Protein AF-A0A2R6J979-F1 (afdb_monomer_lite)

pLDDT: mean 75.67, std 16.42, range [35.34, 96.19]

Foldseek 3Di:
DDPPFDDPPDDPPDDDDADDQDLVVQCVPCVVVVDRPSPDPPPDQEEEDEDAPDAQWDDPPPPAHQKYKYAYPPRDPVRIFIAGSVTHTDDDDDDDGHPDDDDDD

Radius of gyration: 16.22 Å; chains: 1; bounding box: 45×38×42 Å

Structure (mmCIF, N/CA/C/O backbone):
data_AF-A0A2R6J979-F1
#
_entry.id   AF-A0A2R6J979-F1
#
loop_
_atom_site.group_PDB
_atom_site.id
_atom_site.type_symbol
_atom_site.label_atom_id
_atom_site.label_alt_id
_atom_site.label_comp_id
_atom_site.label_asym_id
_atom_site.label_entity_id
_atom_site.label_seq_id
_atom_site.pdbx_PDB_ins_code
_atom_site.Cartn_x
_atom_site.Cartn_y
_atom_site.Cartn_z
_atom_site.occupancy
_atom_site.B_iso_or_equiv
_atom_site.auth_seq_id
_atom_site.auth_comp_id
_atom_site.auth_asym_id
_atom_site.auth_atom_id
_atom_site.pdbx_PDB_model_num
ATOM 1 N N . GLU A 1 1 ? 32.100 -5.884 -16.137 1.00 35.34 1 GLU A N 1
ATOM 2 C CA . GLU A 1 1 ? 31.429 -6.049 -17.437 1.00 35.34 1 GLU A CA 1
ATOM 3 C C . GLU A 1 1 ? 30.036 -6.599 -17.159 1.00 35.34 1 GLU A C 1
ATOM 5 O O . GLU A 1 1 ? 29.922 -7.498 -16.336 1.00 35.34 1 GLU A O 1
ATOM 10 N N . ASP A 1 2 ? 29.029 -5.906 -17.697 1.00 43.53 2 ASP A N 1
ATOM 11 C CA . ASP A 1 2 ? 27.576 -6.146 -17.742 1.00 43.53 2 ASP A CA 1
ATOM 12 C C . ASP A 1 2 ? 26.946 -7.245 -16.869 1.00 43.53 2 ASP A C 1
ATOM 14 O O . ASP A 1 2 ? 26.922 -8.426 -17.211 1.00 43.53 2 ASP A O 1
ATOM 18 N N . GLY A 1 3 ? 26.296 -6.814 -15.783 1.00 42.69 3 GLY A N 1
ATOM 19 C CA . GLY A 1 3 ? 25.218 -7.570 -15.152 1.00 42.69 3 GLY A CA 1
ATOM 20 C C . GLY A 1 3 ? 23.931 -7.347 -15.938 1.00 42.69 3 GLY A C 1
ATOM 21 O O . GLY A 1 3 ? 23.234 -6.359 -15.706 1.00 42.69 3 GLY A O 1
ATOM 22 N N . ALA A 1 4 ? 23.638 -8.234 -16.887 1.00 45.25 4 ALA A N 1
ATOM 23 C CA . ALA A 1 4 ? 22.360 -8.260 -17.585 1.00 45.25 4 ALA A CA 1
ATOM 24 C C . ALA A 1 4 ? 21.223 -8.332 -16.549 1.00 45.25 4 ALA A C 1
ATOM 26 O O . ALA A 1 4 ? 21.076 -9.331 -15.841 1.00 45.25 4 ALA A O 1
ATOM 27 N N . ARG A 1 5 ? 20.447 -7.247 -16.427 1.00 53.09 5 ARG A N 1
ATOM 28 C CA . ARG A 1 5 ? 19.199 -7.232 -15.655 1.00 53.09 5 ARG A CA 1
ATOM 29 C C . ARG A 1 5 ? 18.277 -8.265 -16.291 1.00 53.09 5 ARG A C 1
ATOM 31 O O . ARG A 1 5 ? 17.835 -8.070 -17.417 1.00 53.09 5 ARG A O 1
ATOM 38 N N . SER A 1 6 ? 18.080 -9.382 -15.606 1.00 55.84 6 SER A N 1
ATOM 39 C CA . SER A 1 6 ? 17.148 -10.414 -16.046 1.00 55.84 6 SER A CA 1
ATOM 40 C C . SER A 1 6 ? 15.737 -9.923 -15.747 1.00 55.84 6 SER A C 1
ATOM 42 O O . SER A 1 6 ? 15.490 -9.469 -14.628 1.00 55.84 6 SER A O 1
ATOM 44 N N . ASP A 1 7 ? 14.844 -9.978 -16.734 1.00 62.03 7 ASP A N 1
ATOM 45 C CA . ASP A 1 7 ? 13.416 -9.821 -16.469 1.00 62.03 7 ASP A CA 1
ATOM 46 C C . ASP A 1 7 ? 12.985 -10.904 -15.467 1.00 62.03 7 ASP A C 1
ATOM 48 O O . ASP A 1 7 ? 13.429 -12.053 -15.584 1.00 62.03 7 ASP A O 1
ATOM 52 N N . PRO A 1 8 ? 12.183 -10.554 -14.451 1.00 66.56 8 PRO A N 1
ATOM 53 C CA . PRO A 1 8 ? 11.698 -11.525 -13.486 1.00 66.56 8 PRO A CA 1
ATOM 54 C C . PRO A 1 8 ? 10.818 -12.559 -14.208 1.00 66.56 8 PRO A C 1
ATOM 56 O O . PRO A 1 8 ? 9.928 -12.193 -14.975 1.00 66.56 8 PRO A O 1
ATOM 59 N N . ASP A 1 9 ? 11.080 -13.849 -13.978 1.00 77.38 9 ASP A N 1
ATOM 60 C CA . ASP A 1 9 ? 10.314 -14.966 -14.554 1.00 77.38 9 ASP A CA 1
ATOM 61 C C . ASP A 1 9 ? 8.953 -15.080 -13.852 1.00 77.38 9 ASP A C 1
ATOM 63 O O . ASP A 1 9 ? 8.752 -15.888 -12.944 1.00 77.38 9 ASP A O 1
ATOM 67 N N . LEU A 1 10 ? 8.042 -14.177 -14.216 1.00 78.88 10 LEU A N 1
ATOM 68 C CA . LEU A 1 10 ? 6.693 -14.078 -13.672 1.00 78.88 10 LEU A CA 1
ATOM 69 C C . LEU A 1 10 ? 5.658 -14.429 -14.745 1.00 78.88 10 LEU A C 1
ATOM 71 O O . LEU A 1 10 ? 5.836 -14.075 -15.915 1.00 78.88 10 LEU A O 1
ATOM 75 N N . PRO A 1 11 ? 4.537 -15.072 -14.365 1.00 83.44 11 PRO A N 1
ATOM 76 C CA . PRO A 1 11 ? 3.385 -15.186 -15.246 1.00 83.44 11 PRO A CA 1
ATOM 77 C C . PRO A 1 11 ? 2.987 -13.812 -15.792 1.00 83.44 11 PRO A C 1
ATOM 79 O O . PRO A 1 11 ? 2.967 -12.828 -15.057 1.00 83.44 11 PRO A O 1
ATOM 82 N N . SER A 1 12 ? 2.600 -13.746 -17.067 1.00 77.62 12 SER A N 1
ATOM 83 C CA . SER A 1 12 ? 2.224 -12.482 -17.723 1.00 77.62 12 SER A CA 1
ATOM 84 C C . SER A 1 12 ? 1.045 -11.762 -17.061 1.00 77.62 12 SER A C 1
ATOM 86 O O . SER A 1 12 ? 0.849 -10.574 -17.284 1.00 77.62 12 SER A O 1
ATOM 88 N N . GLU A 1 13 ? 0.242 -12.485 -16.280 1.00 80.19 13 GLU A N 1
ATOM 89 C CA . GLU A 1 13 ? -0.909 -11.947 -15.551 1.00 80.19 13 GLU A CA 1
ATOM 90 C C . GLU A 1 13 ? -0.549 -11.451 -14.142 1.00 80.19 13 GLU A C 1
ATOM 92 O O . GLU A 1 13 ? -1.405 -10.904 -13.452 1.00 80.19 13 GLU A O 1
ATOM 97 N N . THR A 1 14 ? 0.694 -11.640 -13.680 1.00 84.38 14 THR A N 1
ATOM 98 C CA . THR A 1 14 ? 1.125 -11.149 -12.369 1.00 84.38 14 THR A CA 1
ATOM 99 C C . THR A 1 14 ? 1.319 -9.632 -12.422 1.00 84.38 14 THR A C 1
ATOM 101 O O . THR A 1 14 ? 2.196 -9.155 -13.145 1.00 84.38 14 THR A O 1
ATOM 104 N N . PRO A 1 15 ? 0.543 -8.847 -11.652 1.00 83.81 15 PRO A N 1
ATOM 105 C CA . PRO A 1 15 ? 0.675 -7.398 -11.668 1.00 83.81 15 PRO A CA 1
ATOM 106 C C . PRO A 1 15 ? 2.013 -6.968 -11.054 1.00 83.81 15 PRO A C 1
ATOM 108 O O . PRO A 1 15 ? 2.370 -7.384 -9.951 1.00 83.81 15 PRO A O 1
ATOM 111 N N . VAL A 1 16 ? 2.736 -6.090 -11.757 1.00 84.81 16 VAL A N 1
ATOM 112 C CA . VAL A 1 16 ? 3.994 -5.492 -11.288 1.00 84.81 16 VAL A CA 1
ATOM 113 C C . VAL A 1 16 ? 3.779 -4.004 -11.025 1.00 84.81 16 VAL A C 1
ATOM 115 O O . VAL A 1 16 ? 3.422 -3.241 -11.920 1.00 84.81 16 VAL A O 1
ATOM 118 N N . PHE A 1 17 ? 4.020 -3.584 -9.784 1.00 85.19 17 PHE A N 1
ATOM 119 C CA . PHE A 1 17 ? 3.860 -2.200 -9.341 1.00 85.19 17 PHE A CA 1
ATOM 120 C C . PHE A 1 17 ? 5.216 -1.489 -9.344 1.00 85.19 17 PHE A C 1
ATOM 122 O O . PHE A 1 17 ? 6.109 -1.852 -8.581 1.00 85.19 17 PHE A O 1
ATOM 129 N N . THR A 1 18 ? 5.377 -0.480 -10.202 1.00 82.06 18 THR A N 1
ATOM 130 C CA . THR A 1 18 ? 6.663 0.214 -10.414 1.00 82.06 18 THR A CA 1
ATOM 131 C C . THR A 1 18 ? 6.646 1.692 -10.035 1.00 82.06 18 THR A C 1
ATOM 133 O O . THR A 1 18 ? 7.681 2.233 -9.648 1.00 82.06 18 THR A O 1
ATOM 136 N N . HIS A 1 19 ? 5.482 2.338 -10.112 1.00 77.62 19 HIS A N 1
ATOM 137 C CA . HIS A 1 19 ? 5.323 3.772 -9.901 1.00 77.62 19 HIS A CA 1
ATOM 138 C C . HIS A 1 19 ? 4.336 4.066 -8.776 1.00 77.62 19 HIS A C 1
ATOM 140 O O . HIS A 1 19 ? 3.313 3.399 -8.629 1.00 77.62 19 HIS A O 1
ATOM 146 N N . PHE A 1 20 ? 4.637 5.116 -8.015 1.00 75.75 20 PHE A N 1
ATOM 147 C CA . PHE A 1 20 ? 3.724 5.710 -7.048 1.00 75.75 20 PHE A CA 1
ATOM 148 C C . PHE A 1 20 ? 3.302 7.087 -7.546 1.00 75.75 20 PHE A C 1
ATOM 150 O O . PHE A 1 20 ? 4.145 7.955 -7.774 1.00 75.75 20 PHE A O 1
ATOM 157 N N . TYR A 1 21 ? 1.994 7.292 -7.675 1.00 71.81 21 TYR A N 1
ATOM 158 C CA . TYR A 1 21 ? 1.415 8.602 -7.947 1.00 71.81 21 TYR A CA 1
ATOM 159 C C . TYR A 1 21 ? 0.912 9.191 -6.633 1.00 71.81 21 TYR A C 1
ATOM 161 O O . TYR A 1 21 ? 0.051 8.614 -5.970 1.00 71.81 21 TYR A O 1
ATOM 169 N N . PHE A 1 22 ? 1.471 10.334 -6.237 1.00 67.00 22 PHE A N 1
ATOM 170 C CA . PHE A 1 22 ? 0.987 11.067 -5.075 1.00 67.00 22 PHE A CA 1
ATOM 171 C C . PHE A 1 22 ? -0.185 11.957 -5.504 1.00 67.00 22 PHE A C 1
ATOM 173 O O . PHE A 1 22 ? 0.020 12.851 -6.329 1.00 67.00 22 PHE A O 1
ATOM 180 N N . PRO A 1 23 ? -1.389 11.790 -4.930 1.00 60.72 23 PRO A N 1
ATOM 181 C CA . PRO A 1 23 ? -2.559 12.590 -5.307 1.00 60.72 23 PRO A CA 1
ATOM 182 C C . PRO A 1 23 ? -2.377 14.091 -5.010 1.00 60.72 23 PRO A C 1
ATOM 184 O O . PRO A 1 23 ? -3.053 14.943 -5.593 1.00 60.72 23 PRO A O 1
ATOM 187 N N . GLU A 1 24 ? -1.428 14.448 -4.136 1.00 57.62 24 GLU A N 1
ATOM 188 C CA . GLU A 1 24 ? -1.070 15.840 -3.847 1.00 57.62 24 GLU A CA 1
ATOM 189 C C . GLU A 1 24 ? -0.427 16.560 -5.045 1.00 57.62 24 GLU A C 1
ATOM 191 O O . GLU A 1 24 ? -0.627 17.762 -5.227 1.00 57.62 24 GLU A O 1
ATOM 196 N N . ALA A 1 25 ? 0.259 15.826 -5.928 1.00 54.03 25 ALA A N 1
ATOM 197 C CA . ALA A 1 25 ? 0.861 16.385 -7.138 1.00 54.03 25 ALA A CA 1
ATOM 198 C C . ALA A 1 25 ? -0.188 16.894 -8.154 1.00 54.03 25 ALA A C 1
ATOM 200 O O . ALA A 1 25 ? 0.146 17.684 -9.036 1.00 54.03 25 ALA A O 1
ATOM 201 N N . GLY A 1 26 ? -1.460 16.493 -8.010 1.00 49.88 26 GLY A N 1
ATOM 202 C CA . GLY A 1 26 ? -2.589 16.913 -8.848 1.00 49.88 26 GLY A CA 1
ATOM 203 C C . GLY A 1 26 ? -3.529 17.953 -8.222 1.00 49.88 26 GLY A C 1
ATOM 204 O O . GLY A 1 26 ? -4.513 18.326 -8.862 1.00 49.88 26 GLY A O 1
ATOM 205 N N . GLN A 1 27 ? -3.268 18.444 -7.001 1.00 50.53 27 GLN A N 1
ATOM 206 C CA . GLN A 1 27 ? -4.233 19.274 -6.245 1.00 50.53 27 GLN A CA 1
ATOM 207 C C . GLN A 1 27 ? -4.597 20.591 -6.934 1.00 50.53 27 GLN A C 1
ATOM 209 O O . GLN A 1 27 ? -5.737 21.051 -6.847 1.00 50.53 27 GLN A O 1
ATOM 214 N N . SER A 1 28 ? -3.659 21.175 -7.681 1.00 52.06 28 SER A N 1
ATOM 215 C CA . SER A 1 28 ? -3.923 22.368 -8.493 1.00 52.06 28 SER A CA 1
ATOM 216 C C . SER A 1 28 ? -4.974 22.117 -9.582 1.00 52.06 28 SER A C 1
ATOM 218 O O . SER A 1 28 ? -5.677 23.042 -9.978 1.00 52.06 28 SER A O 1
ATOM 220 N N . VAL A 1 29 ? -5.106 20.873 -10.053 1.00 52.41 29 VAL A N 1
ATOM 221 C CA . VAL A 1 29 ? -6.039 20.470 -11.114 1.00 52.41 29 VAL A CA 1
ATOM 222 C C . VAL A 1 29 ? -7.355 19.964 -10.509 1.00 52.41 29 VAL A C 1
ATOM 224 O O . VAL A 1 29 ? -8.431 20.365 -10.952 1.00 52.41 29 VAL A O 1
ATOM 227 N N . SER A 1 30 ? -7.301 19.173 -9.432 1.00 53.28 30 SER A N 1
ATOM 228 C CA . SER A 1 30 ? -8.506 18.667 -8.755 1.00 53.28 30 SER A CA 1
ATOM 229 C C . SER A 1 30 ? -9.339 19.770 -8.093 1.00 53.28 30 SER A C 1
ATOM 231 O O . SER A 1 30 ? -10.564 19.681 -8.089 1.00 53.28 30 SER A O 1
ATOM 233 N N . THR A 1 31 ? -8.714 20.857 -7.624 1.00 56.66 31 THR A N 1
ATOM 234 C CA . THR A 1 31 ? -9.418 22.017 -7.040 1.00 56.66 31 THR A CA 1
ATOM 235 C C . THR A 1 31 ? -10.337 22.721 -8.048 1.00 56.66 31 THR A C 1
ATOM 237 O O . THR A 1 31 ? -11.361 23.282 -7.666 1.00 56.66 31 THR A O 1
ATOM 240 N N . VAL A 1 32 ? -9.997 22.689 -9.341 1.00 57.38 32 VAL A N 1
ATOM 241 C CA . VAL A 1 32 ? -10.775 23.355 -10.401 1.00 57.38 32 VAL A CA 1
ATOM 242 C C . VAL A 1 32 ? -11.860 22.439 -10.964 1.00 57.38 32 VAL A C 1
ATOM 244 O O . VAL A 1 32 ? -12.964 22.901 -11.246 1.00 57.38 32 VAL A O 1
ATOM 247 N N . PHE A 1 33 ? -11.561 21.147 -11.119 1.00 56.50 33 PHE A N 1
ATOM 248 C CA . PHE A 1 33 ? -12.455 20.197 -11.791 1.00 56.50 33 PHE A CA 1
ATOM 249 C C . PHE A 1 33 ? -13.232 19.278 -10.836 1.00 56.50 33 PHE A C 1
ATOM 251 O O . PHE A 1 33 ? -14.122 18.560 -11.281 1.00 56.50 33 PHE A O 1
ATOM 258 N N . GLY A 1 34 ? -12.929 19.291 -9.534 1.00 54.22 34 GLY A N 1
ATOM 259 C CA . GLY A 1 34 ? -13.603 18.469 -8.522 1.00 54.22 34 GLY A CA 1
ATOM 260 C C . GLY A 1 34 ? -13.335 16.962 -8.642 1.00 54.22 34 GLY A C 1
ATOM 261 O O . GLY A 1 34 ? -14.035 16.173 -8.014 1.00 54.22 34 GLY A O 1
ATOM 262 N N . MET A 1 35 ? -12.348 16.559 -9.447 1.00 56.19 35 MET A N 1
ATOM 263 C CA . MET A 1 35 ? -11.974 15.166 -9.714 1.00 56.19 35 MET A CA 1
ATOM 264 C C . MET A 1 35 ? -10.447 15.004 -9.683 1.00 56.19 35 MET A C 1
ATOM 266 O O . MET A 1 35 ? -9.724 15.926 -10.064 1.00 56.19 35 MET A O 1
ATOM 270 N N . ASP A 1 36 ? -9.946 13.857 -9.210 1.00 59.12 36 ASP A N 1
ATOM 271 C CA . ASP A 1 36 ? -8.509 13.556 -9.238 1.00 59.12 36 ASP A CA 1
ATOM 272 C C . ASP A 1 36 ? -8.067 13.283 -10.682 1.00 59.12 36 ASP A C 1
ATOM 274 O O . ASP A 1 36 ? -8.444 12.280 -11.283 1.00 59.12 36 ASP A O 1
ATOM 278 N N . LEU A 1 37 ? -7.312 14.228 -11.243 1.00 55.28 37 LEU A N 1
ATOM 279 C CA . LEU A 1 37 ? -6.723 14.160 -12.584 1.00 55.28 37 LEU A CA 1
ATOM 280 C C . LEU A 1 37 ? -5.206 13.929 -12.538 1.00 55.28 37 LEU A C 1
ATOM 282 O O . LEU A 1 37 ? -4.576 13.836 -13.588 1.00 55.28 37 LEU A O 1
ATOM 286 N N . GLY A 1 38 ? -4.611 13.899 -11.338 1.00 56.56 38 GLY A N 1
ATOM 287 C CA . GLY A 1 38 ? -3.179 13.655 -11.148 1.00 56.56 38 GLY A CA 1
ATOM 288 C C . GLY A 1 38 ? -2.842 12.167 -11.148 1.00 56.56 38 GLY A C 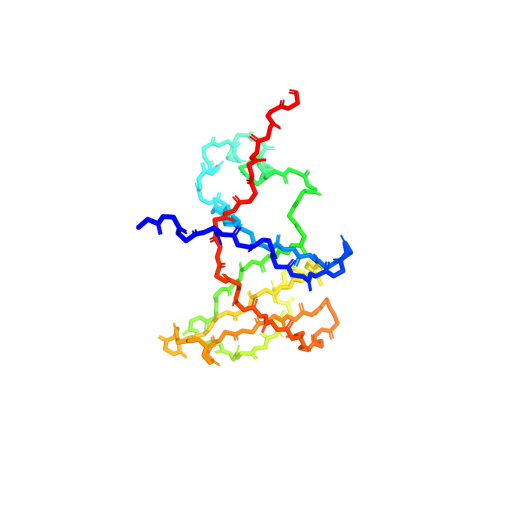1
ATOM 289 O O . GLY A 1 38 ? -1.738 11.784 -11.530 1.00 56.56 38 GLY A O 1
ATOM 290 N N . THR A 1 39 ? -3.809 11.334 -10.767 1.00 61.34 39 THR A N 1
ATOM 291 C CA . THR A 1 39 ? -3.735 9.880 -10.900 1.00 61.34 39 THR A CA 1
ATOM 292 C C . THR A 1 39 ? -4.219 9.467 -12.298 1.00 61.34 39 THR A C 1
ATOM 294 O O . THR A 1 39 ? -5.344 9.814 -12.667 1.00 61.34 39 THR A O 1
ATOM 297 N N . PRO A 1 40 ? -3.426 8.725 -13.0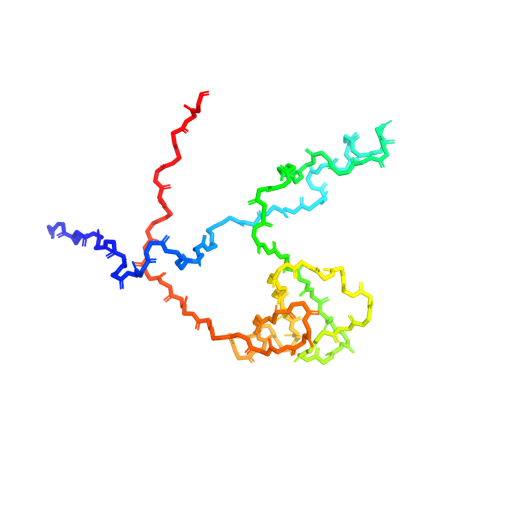97 1.00 59.31 40 PRO A N 1
ATOM 298 C CA . PRO A 1 40 ? -3.869 8.225 -14.398 1.00 59.31 40 PRO A CA 1
ATOM 299 C C . PRO A 1 40 ? -5.185 7.438 -14.282 1.00 59.31 40 PRO A C 1
ATOM 301 O O . PRO A 1 40 ? -5.255 6.406 -13.609 1.00 59.31 40 PRO A O 1
ATOM 304 N N . ALA A 1 41 ? -6.245 7.943 -14.920 1.00 49.69 41 ALA A N 1
ATOM 305 C CA . ALA A 1 41 ? -7.598 7.413 -14.767 1.00 49.69 41 ALA A CA 1
ATOM 306 C C . ALA A 1 41 ? -7.674 5.930 -15.167 1.00 49.69 41 ALA A C 1
ATOM 308 O O . ALA A 1 41 ? -7.385 5.575 -16.307 1.00 49.69 41 ALA A O 1
ATOM 309 N N . GLY A 1 42 ? -8.080 5.070 -14.227 1.00 53.41 42 GLY A N 1
ATOM 310 C CA . GLY A 1 42 ? -8.301 3.640 -14.468 1.00 53.41 42 GLY A CA 1
ATOM 311 C C . GLY A 1 42 ? -7.042 2.790 -14.676 1.00 53.41 42 GLY A C 1
ATOM 312 O O . GLY A 1 42 ? -7.184 1.629 -15.042 1.00 53.41 42 GLY A O 1
ATOM 313 N N . GLN A 1 43 ? -5.833 3.326 -14.458 1.00 55.31 43 GLN A N 1
ATOM 314 C CA . GLN A 1 43 ? -4.585 2.605 -14.769 1.00 55.31 43 GLN A CA 1
ATOM 315 C C . GLN A 1 43 ? -3.834 2.066 -13.547 1.00 55.31 43 GLN A C 1
ATOM 317 O O . GLN A 1 43 ? -2.891 1.286 -13.688 1.00 55.31 43 GLN A O 1
ATOM 322 N N . THR A 1 44 ? -4.215 2.460 -12.333 1.00 67.31 44 THR A N 1
ATOM 323 C CA . THR A 1 44 ? -3.529 1.975 -11.134 1.00 67.31 44 THR A CA 1
ATOM 324 C C . THR A 1 44 ? -4.210 0.708 -10.631 1.00 67.31 44 THR A C 1
ATOM 326 O O . THR A 1 44 ? -5.298 0.759 -10.060 1.00 67.31 44 THR A O 1
ATOM 329 N N . HIS A 1 45 ? -3.540 -0.431 -10.801 1.00 74.31 45 HIS A N 1
ATOM 330 C CA . HIS A 1 45 ? -3.984 -1.751 -10.328 1.00 74.31 45 HIS A CA 1
ATOM 331 C C . HIS A 1 45 ? -4.070 -1.854 -8.790 1.00 74.31 45 HIS A C 1
ATOM 333 O O . HIS A 1 45 ? -4.471 -2.878 -8.243 1.00 74.31 45 HIS A O 1
ATOM 339 N N . GLY A 1 46 ? -3.688 -0.799 -8.067 1.00 83.56 46 GLY A N 1
ATOM 340 C CA . GLY A 1 46 ? -3.734 -0.769 -6.619 1.00 83.56 46 GLY A CA 1
ATOM 341 C C . GLY A 1 46 ? -3.500 0.616 -6.037 1.00 83.56 46 GLY A C 1
ATOM 342 O O . GLY A 1 46 ? -3.131 1.555 -6.744 1.00 83.56 46 GLY A O 1
ATOM 343 N N . ARG A 1 47 ? -3.738 0.728 -4.731 1.00 85.44 47 ARG A N 1
ATOM 344 C CA . ARG A 1 47 ? -3.650 1.970 -3.959 1.00 85.44 47 ARG A CA 1
ATOM 345 C C . ARG A 1 47 ? -2.756 1.778 -2.747 1.00 85.44 47 ARG A C 1
ATOM 347 O O . ARG A 1 47 ? -2.752 0.708 -2.159 1.00 85.44 47 ARG A O 1
ATOM 354 N N . PHE A 1 48 ? -2.035 2.818 -2.353 1.00 87.56 48 PHE A N 1
ATOM 355 C CA . PHE A 1 48 ? -1.246 2.817 -1.125 1.00 87.56 48 PHE A CA 1
ATOM 356 C C . PHE A 1 48 ? -1.884 3.721 -0.077 1.00 87.56 48 PHE A C 1
ATOM 358 O O . PHE A 1 48 ? -2.280 4.849 -0.380 1.00 87.56 48 PHE A O 1
ATOM 365 N N . VAL A 1 49 ? -1.964 3.224 1.153 1.00 88.81 49 VAL A N 1
ATOM 366 C CA . VAL A 1 49 ? -2.437 3.956 2.324 1.00 88.81 49 VAL A CA 1
ATOM 367 C C . VAL A 1 49 ? -1.454 3.780 3.478 1.00 88.81 49 VAL A C 1
ATOM 369 O O . VAL A 1 49 ? -0.840 2.730 3.663 1.00 88.81 49 VAL A O 1
ATOM 372 N N . SER A 1 50 ? -1.314 4.834 4.271 1.00 90.00 50 SER A N 1
ATOM 373 C CA . SER A 1 50 ? -0.556 4.801 5.518 1.00 90.00 50 SER A CA 1
ATOM 374 C C . SER A 1 50 ? -1.530 4.867 6.679 1.00 90.00 50 SER A C 1
ATOM 376 O O . SER A 1 50 ? -2.426 5.710 6.669 1.00 90.00 50 SER A O 1
ATOM 378 N N . HIS A 1 51 ? -1.329 4.026 7.691 1.00 93.56 51 HIS A N 1
ATOM 379 C CA . HIS A 1 51 ? -2.106 4.000 8.930 1.00 93.56 51 HIS A CA 1
ATOM 380 C C . HIS A 1 51 ? -1.190 4.410 10.099 1.00 93.56 51 HIS A C 1
ATOM 382 O O . HIS A 1 51 ? -0.692 3.555 10.828 1.00 93.56 51 HIS A O 1
ATOM 388 N N . PRO A 1 52 ? -0.915 5.715 10.320 1.00 92.12 52 PRO A N 1
ATOM 389 C CA . PRO A 1 52 ? 0.103 6.143 11.285 1.00 92.12 52 PRO A CA 1
ATOM 390 C C . PRO A 1 52 ? -0.279 5.875 12.747 1.00 92.12 52 PRO A C 1
ATOM 392 O O . PRO A 1 52 ? 0.580 5.901 13.623 1.00 92.12 52 PRO A O 1
ATOM 395 N N . GLN A 1 53 ? -1.566 5.655 13.018 1.00 91.56 53 GLN A N 1
ATOM 396 C CA . GLN A 1 53 ? -2.109 5.291 14.330 1.00 91.56 53 GLN A CA 1
ATOM 397 C C . GLN A 1 53 ? -2.979 4.025 14.265 1.00 91.56 53 GLN A C 1
ATOM 399 O O . GLN A 1 53 ? -3.727 3.759 15.202 1.00 91.56 53 GLN A O 1
ATOM 404 N N . GLY A 1 54 ? -2.936 3.294 13.148 1.00 86.31 54 GLY A N 1
ATOM 405 C CA . GLY A 1 54 ? -3.786 2.132 12.903 1.00 86.31 54 GLY A CA 1
ATOM 406 C C . GLY A 1 54 ? -3.003 0.825 12.858 1.00 86.31 54 GLY A C 1
ATOM 407 O O . GLY A 1 54 ? -1.787 0.796 13.044 1.00 86.31 54 GLY A O 1
ATOM 408 N N . GLU A 1 55 ? -3.734 -0.254 12.616 1.00 92.06 55 GLU A N 1
ATOM 409 C CA . GLU A 1 55 ? -3.202 -1.611 12.509 1.00 92.06 55 GLU A CA 1
ATOM 410 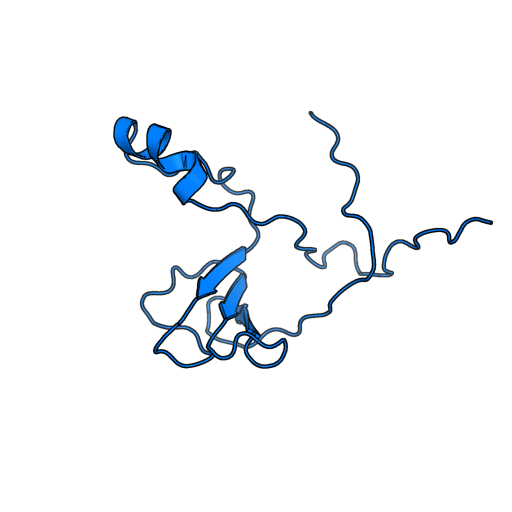C C . GLU A 1 55 ? -2.834 -1.938 11.052 1.00 92.06 55 GLU A C 1
ATOM 412 O O . GLU A 1 55 ? -3.268 -1.254 10.118 1.00 92.06 55 GLU A O 1
ATOM 417 N N . LEU A 1 56 ? -1.997 -2.966 10.859 1.00 94.25 56 LEU A N 1
ATOM 418 C CA . LEU A 1 56 ? -1.610 -3.464 9.534 1.00 94.25 56 LEU A CA 1
ATOM 419 C C . LEU A 1 56 ? -2.747 -4.318 8.955 1.00 94.25 56 LEU A C 1
ATOM 421 O O . LEU A 1 56 ? -2.643 -5.536 8.847 1.00 94.25 56 LEU A O 1
ATOM 425 N N . GLU A 1 57 ? -3.857 -3.662 8.640 1.00 92.81 57 GLU A N 1
ATOM 426 C CA . GLU A 1 57 ? -5.078 -4.250 8.097 1.00 92.81 57 GLU A CA 1
ATOM 427 C C . GLU A 1 57 ? -5.856 -3.207 7.287 1.00 92.81 57 GLU A C 1
ATOM 429 O O . GLU A 1 57 ? -5.570 -2.010 7.365 1.00 92.81 57 GLU A O 1
ATOM 434 N N . LEU A 1 58 ? -6.874 -3.654 6.546 1.00 91.50 58 LEU A N 1
ATOM 435 C CA . LEU A 1 58 ? -7.806 -2.734 5.898 1.00 91.50 58 LEU A CA 1
ATOM 436 C C . LEU A 1 58 ? -8.783 -2.130 6.906 1.00 91.50 58 LEU A C 1
ATOM 438 O O . LEU A 1 58 ? -9.514 -2.832 7.605 1.00 91.50 58 LEU A O 1
ATOM 442 N N . ALA A 1 59 ? -8.875 -0.808 6.897 1.00 88.25 59 ALA A N 1
ATOM 443 C CA . ALA A 1 59 ? -9.920 -0.056 7.558 1.00 88.25 59 ALA A CA 1
ATOM 444 C C . ALA A 1 59 ? -11.123 0.141 6.624 1.00 88.25 59 ALA A C 1
ATOM 446 O O . ALA A 1 59 ? -11.020 0.196 5.404 1.00 88.25 59 ALA A O 1
ATOM 447 N N . ARG A 1 60 ? -12.309 0.350 7.205 1.00 84.38 60 ARG A N 1
ATOM 448 C CA . ARG A 1 60 ? -13.534 0.655 6.432 1.00 84.38 60 ARG A CA 1
ATOM 449 C C . ARG A 1 60 ? -13.439 1.939 5.607 1.00 84.38 60 ARG A C 1
ATOM 451 O O . ARG A 1 60 ? -14.246 2.146 4.707 1.00 84.38 60 ARG A O 1
ATOM 458 N N . THR A 1 61 ? -12.539 2.833 5.996 1.00 81.44 61 THR A N 1
ATOM 459 C CA . THR A 1 61 ? -12.264 4.094 5.305 1.00 81.44 61 THR A CA 1
ATOM 460 C C . THR A 1 61 ? -11.315 3.924 4.131 1.00 81.44 61 THR A C 1
ATOM 462 O O . THR A 1 61 ? -11.135 4.877 3.3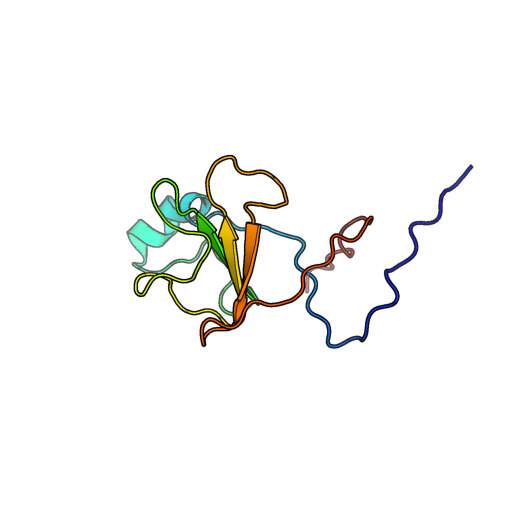75 1.00 81.44 61 THR A O 1
ATOM 465 N N . ASP A 1 62 ? -10.723 2.743 3.974 1.00 81.06 62 ASP A N 1
ATOM 466 C CA . ASP A 1 62 ? -9.849 2.462 2.852 1.00 81.06 62 ASP A CA 1
ATOM 467 C C . ASP A 1 62 ? -10.722 2.270 1.621 1.00 81.06 62 ASP A C 1
ATOM 469 O O . ASP A 1 62 ? -11.609 1.419 1.571 1.00 81.06 62 ASP A O 1
ATOM 473 N N . ASP A 1 63 ? -10.505 3.122 0.629 1.00 67.12 63 ASP A N 1
ATOM 474 C CA . ASP A 1 63 ? -11.138 2.993 -0.672 1.00 67.12 63 ASP A CA 1
ATOM 475 C C . ASP A 1 63 ? -10.637 1.705 -1.342 1.00 67.12 63 ASP A C 1
ATOM 477 O O . ASP A 1 63 ? -9.464 1.598 -1.721 1.00 67.12 63 ASP A O 1
ATOM 481 N N . LEU A 1 64 ? -11.520 0.709 -1.428 1.00 72.19 64 LEU A N 1
ATOM 482 C CA . LEU A 1 64 ? -11.182 -0.677 -1.749 1.00 72.19 64 LEU A CA 1
ATOM 483 C C . LEU A 1 64 ? -10.880 -0.859 -3.244 1.00 72.19 64 LEU A C 1
ATOM 485 O O . LEU A 1 64 ? -11.729 -1.289 -4.030 1.00 72.19 64 LEU A O 1
ATOM 489 N N . HIS A 1 65 ? -9.635 -0.560 -3.620 1.00 79.25 65 HIS A N 1
ATOM 490 C CA . HIS A 1 65 ? -9.051 -0.941 -4.907 1.00 79.25 65 HIS A CA 1
ATOM 491 C C . HIS A 1 65 ? -8.868 -2.465 -4.991 1.00 79.25 65 HIS A C 1
ATOM 493 O O . HIS A 1 65 ? -9.009 -3.179 -3.998 1.00 79.25 65 HIS A O 1
ATOM 499 N N . GLU A 1 66 ? -8.566 -2.987 -6.185 1.00 83.38 66 GLU A N 1
ATOM 500 C CA . GLU A 1 66 ? -8.301 -4.422 -6.360 1.00 83.38 66 GLU A CA 1
ATOM 501 C C . GLU A 1 66 ? -7.192 -4.915 -5.425 1.00 83.38 66 GLU A C 1
ATOM 503 O O . GLU A 1 66 ? -7.384 -5.925 -4.746 1.00 83.38 66 GLU A O 1
ATOM 508 N N . VAL A 1 67 ? -6.105 -4.144 -5.333 1.00 89.12 67 VAL A N 1
ATOM 509 C CA . VAL A 1 67 ? -5.029 -4.320 -4.358 1.00 89.12 67 VAL A CA 1
ATOM 510 C C . VAL A 1 67 ? -4.851 -3.031 -3.558 1.00 89.12 67 VAL A C 1
ATOM 512 O O . VAL A 1 67 ? -4.719 -1.947 -4.126 1.00 89.12 67 VAL A O 1
ATOM 515 N N . VAL A 1 68 ? -4.814 -3.131 -2.234 1.00 90.31 68 VAL A N 1
ATOM 516 C CA . VAL A 1 68 ? -4.502 -2.017 -1.335 1.00 90.31 68 VAL A CA 1
ATOM 517 C C . VAL A 1 68 ? -3.258 -2.367 -0.530 1.00 90.31 68 VAL A C 1
ATOM 519 O O . VAL A 1 68 ? -3.223 -3.357 0.194 1.00 90.31 68 VAL A O 1
ATOM 522 N N . PHE A 1 69 ? -2.228 -1.547 -0.669 1.00 92.25 69 PHE A N 1
ATOM 523 C CA . PHE A 1 69 ? -1.018 -1.595 0.129 1.00 92.25 69 PHE A CA 1
ATOM 524 C C . PHE A 1 69 ? -1.204 -0.752 1.387 1.00 92.25 69 PHE A C 1
ATOM 526 O O . PHE A 1 69 ? -1.486 0.441 1.288 1.00 92.25 69 PHE A O 1
ATOM 533 N N . VAL A 1 70 ? -1.006 -1.358 2.553 1.00 94.12 70 VAL A N 1
ATOM 534 C CA . VAL A 1 70 ? -1.059 -0.682 3.851 1.00 94.12 70 VAL A CA 1
ATOM 535 C C . VAL A 1 70 ? 0.339 -0.677 4.443 1.00 94.12 70 VAL A C 1
ATOM 537 O O . VAL A 1 70 ? 1.001 -1.715 4.500 1.00 94.12 70 VAL A O 1
ATOM 540 N N . ALA A 1 71 ? 0.779 0.485 4.908 1.00 94.62 71 ALA A N 1
ATOM 541 C CA . ALA A 1 71 ? 1.964 0.611 5.741 1.00 94.62 71 ALA A CA 1
ATOM 542 C C . ALA A 1 71 ? 1.591 1.181 7.116 1.00 94.62 71 ALA A C 1
ATOM 544 O O . ALA A 1 71 ? 0.719 2.050 7.224 1.00 94.62 71 ALA A O 1
ATOM 545 N N . VAL A 1 72 ? 2.287 0.732 8.159 1.00 96.19 72 VAL A N 1
ATOM 546 C CA . VAL A 1 72 ? 2.165 1.239 9.538 1.00 96.19 72 VAL A CA 1
ATOM 547 C C . VAL A 1 72 ? 3.545 1.562 10.120 1.00 96.19 72 VAL A C 1
ATOM 549 O O . VAL A 1 72 ? 4.547 1.016 9.649 1.00 96.19 72 VAL A O 1
ATOM 552 N N . PRO A 1 73 ? 3.650 2.414 11.160 1.00 93.81 73 PRO A N 1
ATOM 553 C CA . PRO A 1 73 ? 4.891 2.551 11.914 1.00 93.81 73 PRO A CA 1
ATOM 554 C C . PRO A 1 73 ? 5.361 1.188 12.452 1.00 93.81 73 PRO A C 1
ATOM 556 O O . PRO A 1 73 ? 4.524 0.391 12.876 1.00 93.81 73 PRO A O 1
ATOM 559 N N . PRO A 1 74 ? 6.678 0.922 12.513 1.00 94.56 74 PRO A N 1
ATOM 560 C CA . PRO A 1 74 ? 7.801 1.830 12.246 1.00 94.56 74 PRO A CA 1
ATOM 561 C C . PRO A 1 74 ? 8.191 2.022 10.767 1.00 94.56 74 PRO A C 1
ATOM 563 O O . PRO A 1 74 ? 9.216 2.648 10.518 1.00 94.56 74 PRO A O 1
ATOM 566 N N . TRP A 1 75 ? 7.372 1.574 9.804 1.00 90.38 75 TRP A N 1
ATOM 567 C CA . TRP A 1 75 ? 7.621 1.691 8.353 1.00 90.38 75 TRP A CA 1
ATOM 568 C C . TRP A 1 75 ? 8.760 0.810 7.838 1.00 90.38 75 TRP A C 1
ATOM 570 O O . TRP A 1 75 ? 9.428 1.129 6.856 1.00 90.38 75 TRP A O 1
ATOM 580 N N . GLU A 1 76 ? 8.959 -0.321 8.502 1.00 92.81 76 GLU A N 1
ATOM 581 C CA . GLU A 1 76 ? 9.899 -1.348 8.074 1.00 92.81 76 GLU A CA 1
ATOM 582 C C . GLU A 1 76 ? 9.236 -2.295 7.060 1.00 92.81 76 GLU A C 1
ATOM 584 O O . GLU A 1 76 ? 8.006 -2.333 6.968 1.00 92.81 76 GLU A O 1
ATOM 589 N N . PRO A 1 77 ? 10.003 -3.109 6.309 1.00 89.56 77 PRO A N 1
ATOM 590 C CA . PRO A 1 77 ? 9.437 -4.040 5.328 1.00 89.56 77 PRO A CA 1
ATOM 591 C C . PRO A 1 77 ? 8.388 -5.011 5.893 1.00 89.56 77 PRO A C 1
ATOM 593 O O . PRO A 1 77 ? 7.534 -5.482 5.153 1.00 89.56 77 PRO A O 1
ATOM 596 N N . GLU A 1 78 ? 8.456 -5.311 7.191 1.00 91.62 78 GLU A N 1
ATOM 597 C CA . GLU A 1 78 ? 7.508 -6.171 7.915 1.00 91.62 78 GLU A CA 1
ATOM 598 C C . GLU A 1 78 ? 6.243 -5.413 8.356 1.00 91.62 78 GLU A C 1
ATOM 600 O O . GLU A 1 78 ? 5.227 -6.018 8.680 1.00 91.62 78 GLU A O 1
ATOM 605 N N . SER A 1 79 ? 6.301 -4.079 8.375 1.00 93.81 79 SER A N 1
ATOM 606 C CA . SER A 1 79 ? 5.203 -3.160 8.711 1.00 93.81 79 SER A CA 1
ATOM 607 C C . SER A 1 79 ? 4.429 -2.717 7.463 1.00 93.81 79 SER A C 1
ATOM 609 O O . SER A 1 79 ? 3.861 -1.625 7.424 1.00 93.81 79 SER A O 1
ATOM 611 N N . PHE A 1 80 ? 4.458 -3.552 6.423 1.00 94.44 80 PHE A N 1
ATOM 612 C CA . PHE A 1 80 ? 3.908 -3.300 5.100 1.00 94.44 80 PHE A CA 1
ATOM 613 C C . PHE A 1 80 ? 3.288 -4.583 4.541 1.00 94.44 80 PHE A C 1
ATOM 615 O O . PHE A 1 80 ? 3.916 -5.641 4.557 1.00 94.44 80 PHE A O 1
ATOM 622 N N . ALA A 1 81 ? 2.065 -4.491 4.027 1.00 95.19 81 ALA A N 1
ATOM 623 C CA . ALA A 1 81 ? 1.358 -5.621 3.439 1.00 95.19 81 ALA A CA 1
ATOM 624 C C . ALA A 1 81 ? 0.414 -5.163 2.323 1.00 95.19 81 ALA A C 1
ATOM 626 O O . ALA A 1 81 ? -0.011 -4.009 2.284 1.00 95.19 81 ALA A O 1
ATOM 627 N N . ALA A 1 82 ? 0.084 -6.081 1.418 1.00 94.31 82 ALA A N 1
ATOM 628 C CA . ALA A 1 82 ? -0.954 -5.887 0.416 1.00 94.31 82 ALA A CA 1
ATOM 629 C C . ALA A 1 82 ? -2.194 -6.692 0.795 1.00 94.31 82 ALA A C 1
ATOM 631 O O . ALA A 1 82 ? -2.083 -7.802 1.315 1.00 94.31 82 ALA A O 1
ATOM 632 N N . PHE A 1 83 ? -3.367 -6.158 0.487 1.00 93.25 83 PHE A N 1
ATOM 633 C CA . PHE A 1 83 ? -4.649 -6.803 0.725 1.00 93.25 83 PHE A CA 1
ATOM 634 C C . PHE A 1 83 ? -5.523 -6.691 -0.520 1.00 93.25 83 PHE A C 1
ATOM 636 O O . PHE A 1 83 ? -5.481 -5.684 -1.226 1.00 93.25 83 PHE A O 1
ATOM 643 N N . SER A 1 84 ? -6.330 -7.713 -0.788 1.00 90.94 84 SER A N 1
ATOM 644 C CA . SER A 1 84 ? -7.417 -7.609 -1.761 1.00 90.94 84 SER A CA 1
ATOM 645 C C . SER A 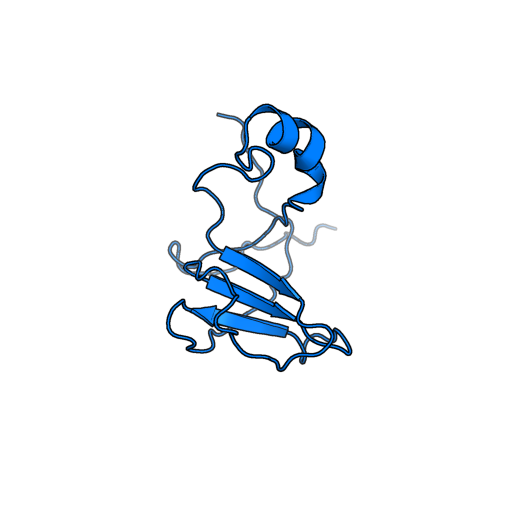1 84 ? -8.614 -6.872 -1.165 1.00 90.94 84 SER A C 1
ATOM 647 O O . SER A 1 84 ? -8.728 -6.716 0.049 1.00 90.94 84 SER A O 1
ATOM 649 N N . ARG A 1 85 ? -9.547 -6.445 -2.022 1.00 87.44 85 ARG A N 1
ATOM 650 C CA . ARG A 1 85 ? -10.756 -5.693 -1.626 1.00 87.44 85 ARG A CA 1
ATOM 651 C C . ARG A 1 85 ? -11.605 -6.316 -0.505 1.00 87.44 85 ARG A C 1
ATOM 653 O O . ARG A 1 85 ? -12.404 -5.622 0.106 1.00 87.44 85 ARG A O 1
ATOM 660 N N . ASP A 1 86 ? -11.511 -7.622 -0.284 1.00 89.31 86 ASP A N 1
ATOM 661 C CA . ASP A 1 86 ? -12.228 -8.372 0.755 1.00 89.31 86 ASP A CA 1
ATOM 662 C C . ASP A 1 86 ? -11.456 -8.458 2.085 1.00 89.31 86 ASP A C 1
ATOM 664 O O . ASP A 1 86 ? -11.956 -9.042 3.043 1.00 89.31 86 ASP A O 1
ATOM 668 N N . GLY A 1 87 ? -10.257 -7.871 2.160 1.00 90.25 87 GLY A N 1
ATOM 669 C CA . GLY A 1 87 ? -9.395 -7.890 3.343 1.00 90.25 87 GLY A CA 1
ATOM 670 C C . GLY A 1 87 ? -8.441 -9.079 3.413 1.00 90.25 87 GLY A C 1
ATOM 671 O O . GLY A 1 87 ? -7.707 -9.207 4.390 1.00 90.25 87 GLY A O 1
ATOM 672 N N . THR A 1 88 ? -8.407 -9.940 2.394 1.00 93.56 88 THR A N 1
ATOM 673 C CA . THR A 1 88 ? -7.463 -11.061 2.357 1.00 93.56 88 THR A CA 1
ATOM 674 C C . THR A 1 88 ? -6.051 -10.551 2.063 1.00 93.56 88 THR A C 1
ATOM 676 O O . THR A 1 88 ? -5.820 -9.881 1.057 1.00 93.56 88 THR A O 1
ATOM 679 N N . GLN A 1 89 ? -5.090 -10.874 2.932 1.00 94.38 89 GLN A N 1
ATOM 680 C CA . GLN A 1 89 ? -3.689 -10.505 2.729 1.00 94.38 89 GLN A CA 1
ATOM 681 C C . GLN A 1 89 ? -3.106 -11.232 1.506 1.00 94.38 89 GLN A C 1
ATOM 683 O O . GLN A 1 89 ? -3.230 -12.449 1.372 1.00 94.38 89 GLN A O 1
ATOM 688 N N . GLN A 1 90 ? -2.452 -10.475 0.629 1.00 92.44 90 GLN A N 1
ATOM 689 C CA . GLN A 1 90 ? -1.818 -10.942 -0.599 1.00 92.44 90 GLN A CA 1
ATOM 690 C C . GLN A 1 90 ? -0.310 -11.123 -0.391 1.00 92.44 90 GLN A C 1
ATOM 692 O O . GLN A 1 90 ? 0.335 -10.357 0.332 1.00 92.44 90 GLN A O 1
ATOM 697 N N . SER A 1 91 ? 0.273 -12.130 -1.045 1.00 91.06 91 SER A N 1
ATOM 698 C CA . SER A 1 91 ? 1.726 -12.308 -1.068 1.00 91.06 91 SER A CA 1
ATOM 699 C C . SER A 1 91 ? 2.382 -11.227 -1.922 1.00 91.06 91 SER A C 1
ATOM 701 O O . SER A 1 91 ? 1.952 -10.985 -3.049 1.00 91.06 91 SER A O 1
ATOM 703 N N . ILE A 1 92 ? 3.453 -10.629 -1.409 1.00 90.44 92 ILE A N 1
ATOM 704 C CA . ILE A 1 92 ? 4.240 -9.614 -2.110 1.00 90.44 92 ILE A CA 1
ATOM 705 C C . ILE A 1 92 ? 5.683 -10.076 -2.264 1.00 90.44 92 ILE A C 1
ATOM 707 O O . ILE A 1 92 ? 6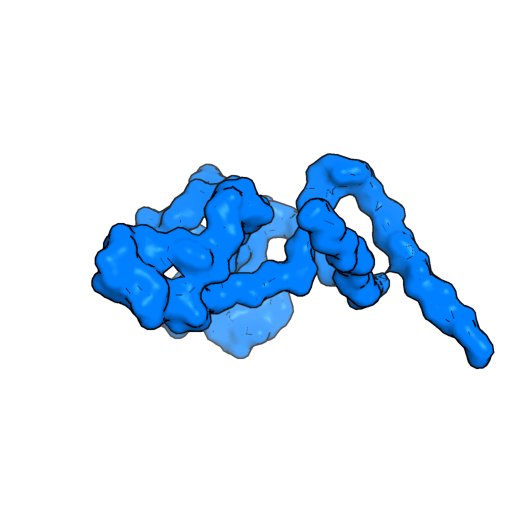.287 -10.598 -1.327 1.00 90.44 92 ILE A O 1
ATOM 711 N N . GLU A 1 93 ? 6.250 -9.836 -3.440 1.00 89.06 93 GLU A N 1
ATOM 712 C CA . GLU A 1 93 ? 7.655 -10.094 -3.728 1.00 89.06 93 GLU A CA 1
ATOM 713 C C . GLU A 1 93 ? 8.316 -8.814 -4.243 1.00 89.06 93 GLU A C 1
ATOM 715 O O . GLU A 1 93 ? 7.798 -8.139 -5.133 1.00 89.06 93 GLU A O 1
ATOM 720 N N . ARG A 1 94 ? 9.468 -8.457 -3.663 1.00 86.81 94 ARG A N 1
ATOM 721 C CA . ARG A 1 94 ? 10.272 -7.326 -4.136 1.00 86.81 94 ARG A CA 1
ATOM 722 C C . ARG A 1 94 ? 11.252 -7.815 -5.190 1.00 86.81 94 ARG A C 1
ATOM 724 O O . ARG A 1 94 ? 12.181 -8.554 -4.877 1.00 86.81 94 ARG A O 1
ATOM 731 N N . LEU A 1 95 ? 11.067 -7.339 -6.412 1.00 85.31 95 LEU A N 1
ATOM 732 C CA . LEU A 1 95 ? 11.894 -7.704 -7.554 1.00 85.31 95 LEU A CA 1
ATOM 733 C C . LEU A 1 95 ? 13.094 -6.759 -7.661 1.00 85.31 95 LEU A C 1
ATOM 735 O O . LEU A 1 95 ? 12.963 -5.540 -7.536 1.00 85.31 95 LEU A O 1
ATOM 739 N N . ALA A 1 96 ? 14.278 -7.317 -7.908 1.00 82.12 96 ALA A N 1
ATOM 740 C CA . ALA A 1 96 ? 15.466 -6.535 -8.221 1.00 82.12 96 ALA A CA 1
ATOM 741 C C . ALA A 1 96 ? 15.493 -6.243 -9.728 1.00 82.12 96 ALA A C 1
ATOM 743 O O . ALA A 1 96 ? 15.776 -7.128 -10.527 1.00 82.12 96 ALA A O 1
ATOM 744 N N . GLY A 1 97 ? 15.219 -5.002 -10.127 1.00 76.62 97 GLY A N 1
ATOM 745 C CA . GLY A 1 97 ? 15.161 -4.638 -11.541 1.00 76.62 97 GLY A CA 1
ATOM 746 C C . GLY A 1 97 ? 15.024 -3.138 -11.765 1.00 76.62 97 GLY A C 1
ATOM 747 O O . GLY A 1 97 ? 14.784 -2.376 -10.831 1.00 76.62 97 GLY A O 1
ATOM 748 N N . ALA A 1 98 ? 15.225 -2.709 -13.011 1.00 72.88 98 ALA A N 1
ATOM 749 C CA . ALA A 1 98 ? 14.733 -1.408 -13.456 1.00 72.88 98 ALA A CA 1
ATOM 750 C C . ALA A 1 98 ? 13.262 -1.578 -13.877 1.00 72.88 98 ALA A C 1
ATOM 752 O O . ALA A 1 98 ? 12.915 -2.666 -14.341 1.00 72.88 98 ALA A O 1
ATOM 753 N N . PRO A 1 99 ? 12.407 -0.552 -13.726 1.00 67.75 99 PRO A N 1
ATOM 754 C CA . PRO A 1 99 ? 11.060 -0.613 -14.279 1.00 67.75 99 PRO A CA 1
ATOM 755 C C . PRO A 1 99 ? 11.116 -0.847 -15.802 1.00 67.75 99 PRO A C 1
ATOM 757 O O . PRO A 1 99 ? 12.104 -0.452 -16.436 1.00 67.75 99 PRO A O 1
ATOM 760 N N . PRO A 1 100 ? 10.085 -1.478 -16.398 1.00 69.12 100 PRO A N 1
ATOM 761 C CA . PRO A 1 100 ? 9.990 -1.631 -17.846 1.00 69.12 100 PRO A CA 1
ATOM 762 C C . PRO A 1 100 ? 10.102 -0.278 -18.555 1.00 69.12 100 PRO A C 1
ATOM 764 O O . PRO A 1 100 ? 9.675 0.745 -18.020 1.00 69.12 100 PRO A O 1
ATOM 767 N N . ALA A 1 101 ? 10.666 -0.266 -19.765 1.00 69.75 101 ALA A N 1
ATOM 768 C CA . ALA A 1 101 ? 10.717 0.947 -20.572 1.00 69.75 101 ALA A CA 1
ATOM 769 C C . ALA A 1 101 ? 9.294 1.378 -20.962 1.00 69.75 101 ALA A C 1
ATOM 771 O O . ALA A 1 101 ? 8.570 0.626 -21.614 1.00 69.75 101 ALA A O 1
ATOM 772 N N . GLU A 1 102 ? 8.906 2.590 -20.574 1.00 64.75 102 GLU A N 1
ATOM 773 C CA . GLU A 1 102 ? 7.648 3.196 -21.000 1.00 64.75 102 GLU A CA 1
ATOM 774 C C . GLU A 1 102 ? 7.802 3.714 -22.435 1.00 64.75 102 GLU A C 1
ATOM 776 O O . GLU A 1 102 ? 8.658 4.558 -22.716 1.00 64.75 102 GLU A O 1
ATOM 781 N N . PHE A 1 103 ? 6.985 3.207 -23.358 1.00 53.53 103 PHE A N 1
ATOM 782 C CA . PHE A 1 103 ? 6.854 3.780 -24.694 1.00 53.53 103 PHE A CA 1
ATOM 783 C C . PHE A 1 103 ? 5.612 4.675 -24.701 1.00 53.53 103 PHE A C 1
ATOM 785 O O . PHE A 1 103 ? 4.533 4.175 -24.387 1.00 53.53 103 PHE A O 1
ATOM 792 N N . PRO A 1 104 ? 5.726 5.974 -25.026 1.00 51.88 104 PRO A N 1
ATOM 793 C CA . PRO A 1 104 ? 4.541 6.797 -25.227 1.00 51.88 104 PRO A CA 1
ATOM 794 C C . PRO A 1 104 ? 3.757 6.271 -26.440 1.00 51.88 104 PRO A C 1
ATOM 796 O O . PRO A 1 104 ? 4.358 6.026 -27.491 1.00 51.88 104 PRO A O 1
ATOM 799 N N . GLU A 1 105 ? 2.445 6.083 -26.272 1.00 51.75 105 GLU A N 1
ATOM 800 C CA . GLU A 1 105 ? 1.492 5.815 -27.364 1.00 51.75 105 GLU A CA 1
ATOM 801 C C . GLU A 1 105 ? 1.246 7.053 -28.239 1.00 51.75 105 GLU A C 1
ATOM 803 O O . GLU A 1 105 ? 1.218 8.186 -27.696 1.00 51.75 105 GLU A O 1
#

Secondary structure (DSSP, 8-state):
-----PPP---TTS--------GGGGHHHHHHHSS--SSPTTT-SEEEEE-TTS-SS--TTS---SEEEEE-TT--GGGEEEEETTSPEEP-----SPPPPPPP-

Sequence (105 aa):
EDGARSDPDLPSETPVFTHFYFPEAGQSVSTVFGMDLGTPAGQTHGRFVSHPQGELELARTDDLHEVVFVAVPPWEPESFAAFSRDGTQQSIERLAGAPPAEFPE